Protein AF-A0A967T0D2-F1 (afdb_monomer_lite)

Sequence (130 aa):
MRELASRLLDESAARHADAGSDPPPEAAVLLLYERLRPVIGPGGFAALVRRAAGSLSGRHAALAGMADTESFELAVEKLHAVLGNGADEPAVVVAALVDELVGTLERMIGQELTARLIADTAMEGAGRDG

pLDDT: mean 81.59, std 9.19, range [50.91, 92.0]

Radius of gyration: 18.03 Å; chains: 1; bounding box: 50×27×59 Å

Secondary structure (DSSP, 8-state):
-HHHHHHHHHHHHHHHHHHTSPPPTTHHHHHHHHHHHHHHHHHHHHHHHHHHHHHHTTT-GGGGGGTT--SHHHHHHHHHHHHHS--S-HHHHHHHHHHHHHHHHHHHHHHHHHHHHHHHHHHHHHTS--

Foldseek 3Di:
DLVVLVVLVVVQQVVQVVVVHGRQLCSSVVVVCVVCCVPQNFQRSLVLLLVLLCVCCVVPVLSVVSVPDRTNVVNVVSLSVSLVVDPVCSNVVSSSSSVSSVVSVVVVVVVVVVVVVVVVVVVVVVVPVD

Structure (mmCIF, N/CA/C/O backbone):
data_AF-A0A967T0D2-F1
#
_entry.id   AF-A0A967T0D2-F1
#
loop_
_atom_site.group_PDB
_atom_site.id
_atom_site.type_symbol
_atom_site.label_atom_id
_atom_site.label_alt_id
_atom_site.label_comp_id
_atom_site.label_asym_id
_atom_site.label_entity_id
_atom_site.label_seq_id
_atom_site.pdbx_PDB_ins_code
_atom_site.Cartn_x
_atom_site.Cartn_y
_atom_site.Cartn_z
_atom_site.occupancy
_atom_site.B_iso_or_equiv
_atom_site.auth_seq_id
_atom_site.auth_comp_id
_atom_site.auth_asym_id
_atom_site.auth_atom_id
_atom_site.pdbx_PDB_model_num
ATOM 1 N N . MET A 1 1 ? 4.112 -14.969 -0.304 1.00 56.28 1 MET A N 1
ATOM 2 C CA . MET A 1 1 ? 3.020 -14.083 -0.758 1.00 56.28 1 MET A CA 1
ATOM 3 C C . MET A 1 1 ? 2.215 -13.585 0.440 1.00 56.28 1 MET A C 1
ATOM 5 O O . MET A 1 1 ? 2.597 -12.555 0.973 1.00 56.28 1 MET A O 1
ATOM 9 N N . ARG A 1 2 ? 1.261 -14.359 0.996 1.00 64.94 2 ARG A N 1
ATOM 10 C CA . ARG A 1 2 ? 0.542 -13.994 2.246 1.00 64.94 2 ARG A CA 1
ATOM 11 C C . ARG A 1 2 ? 1.452 -13.712 3.446 1.00 64.94 2 ARG A C 1
ATOM 13 O O . ARG A 1 2 ? 1.068 -12.976 4.340 1.00 64.94 2 ARG A O 1
ATOM 20 N N . GLU A 1 3 ? 2.656 -14.279 3.459 1.00 82.94 3 GLU A N 1
ATOM 21 C CA . GLU A 1 3 ? 3.584 -14.165 4.585 1.00 82.94 3 GLU A CA 1
ATOM 22 C C . GLU A 1 3 ? 4.107 -12.738 4.818 1.00 82.94 3 GLU A C 1
ATOM 24 O O . GLU A 1 3 ? 4.148 -12.306 5.963 1.00 82.94 3 GLU A O 1
ATOM 29 N N . LEU A 1 4 ? 4.464 -11.971 3.777 1.00 80.88 4 LEU A N 1
ATOM 30 C CA . LEU A 1 4 ? 4.962 -10.600 3.977 1.00 80.88 4 LEU A CA 1
ATOM 31 C C . LEU A 1 4 ? 3.834 -9.655 4.407 1.00 80.88 4 LEU A C 1
ATOM 33 O O . LEU A 1 4 ? 4.019 -8.872 5.334 1.00 80.88 4 LEU A O 1
ATOM 37 N N . ALA A 1 5 ? 2.666 -9.765 3.768 1.00 81.44 5 ALA A N 1
ATOM 38 C CA . ALA A 1 5 ? 1.477 -9.010 4.149 1.00 81.44 5 ALA A CA 1
ATOM 39 C C . ALA A 1 5 ? 1.040 -9.338 5.589 1.00 81.44 5 ALA A C 1
ATOM 41 O O . ALA A 1 5 ? 0.839 -8.422 6.381 1.00 81.44 5 ALA A O 1
ATOM 42 N N . SER A 1 6 ? 0.996 -10.625 5.962 1.00 84.75 6 SER A N 1
ATOM 43 C CA . SER A 1 6 ? 0.712 -11.067 7.337 1.00 84.75 6 SER A CA 1
ATOM 44 C C . SER A 1 6 ? 1.721 -10.494 8.322 1.00 84.75 6 SER A C 1
ATOM 46 O O . SER A 1 6 ? 1.329 -9.864 9.292 1.00 84.75 6 SER A O 1
ATOM 48 N N . ARG A 1 7 ? 3.025 -10.607 8.037 1.00 87.62 7 ARG A N 1
ATOM 49 C CA . ARG A 1 7 ? 4.073 -10.079 8.920 1.00 87.62 7 ARG A CA 1
ATOM 50 C C . ARG A 1 7 ? 3.978 -8.569 9.122 1.00 87.62 7 ARG A C 1
ATOM 52 O O . ARG A 1 7 ? 4.281 -8.098 10.210 1.00 87.62 7 ARG A O 1
ATOM 59 N N . LEU A 1 8 ? 3.585 -7.809 8.098 1.00 85.06 8 LEU A N 1
ATOM 60 C CA . LEU A 1 8 ? 3.370 -6.363 8.222 1.00 85.06 8 LEU A CA 1
ATOM 61 C C . LEU A 1 8 ? 2.169 -6.042 9.117 1.00 85.06 8 LEU A C 1
ATOM 63 O O . LEU A 1 8 ? 2.252 -5.119 9.925 1.00 85.06 8 LEU A O 1
ATOM 67 N N . LEU A 1 9 ? 1.080 -6.804 8.991 1.00 83.62 9 LEU A N 1
ATOM 68 C CA . LEU A 1 9 ? -0.099 -6.668 9.849 1.00 83.62 9 LEU A CA 1
ATOM 69 C C . LEU A 1 9 ? 0.234 -7.036 11.303 1.00 83.62 9 LEU A C 1
ATOM 71 O O . LEU A 1 9 ? -0.075 -6.265 12.210 1.00 83.62 9 LEU A O 1
ATOM 75 N N . ASP A 1 10 ? 0.938 -8.150 11.513 1.00 88.31 10 ASP A N 1
ATOM 76 C CA . ASP A 1 10 ? 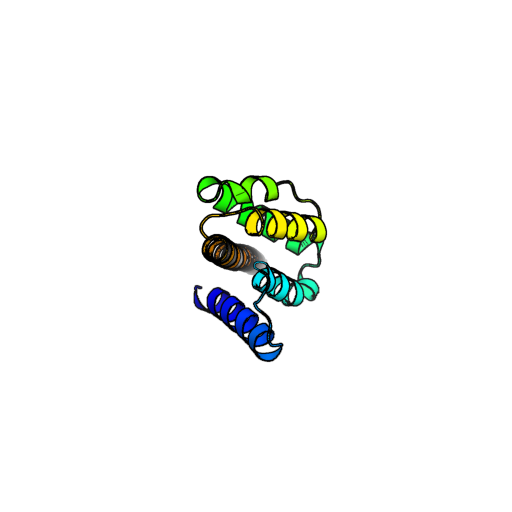1.350 -8.634 12.835 1.00 88.31 10 ASP A CA 1
ATOM 77 C C . ASP A 1 10 ? 2.312 -7.652 13.521 1.00 88.31 10 ASP A C 1
ATOM 79 O O . ASP A 1 10 ? 2.152 -7.323 14.695 1.00 88.31 10 ASP A O 1
ATOM 83 N N . GLU A 1 11 ? 3.296 -7.125 12.787 1.00 88.94 11 GLU A N 1
ATOM 84 C CA . GLU A 1 11 ? 4.244 -6.141 13.318 1.00 88.94 11 GLU A CA 1
ATOM 85 C C . GLU A 1 11 ? 3.571 -4.805 13.634 1.00 88.94 11 GLU A C 1
ATOM 87 O O . GLU A 1 11 ? 3.872 -4.183 14.653 1.00 88.94 11 GLU A O 1
ATOM 92 N N . SER A 1 12 ? 2.642 -4.369 12.781 1.00 86.19 12 SER A N 1
ATOM 93 C CA . SER A 1 12 ? 1.833 -3.183 13.042 1.00 86.19 12 SER A CA 1
ATOM 94 C C . SER A 1 12 ? 1.029 -3.342 14.333 1.00 86.19 12 SER A C 1
ATOM 96 O O . SER A 1 12 ? 1.033 -2.434 15.164 1.00 86.19 12 SER A O 1
ATOM 98 N N . ALA A 1 13 ? 0.380 -4.491 14.532 1.00 84.75 13 ALA A N 1
ATOM 99 C CA . ALA A 1 13 ? -0.375 -4.781 15.747 1.00 84.75 13 ALA A CA 1
ATOM 100 C C . ALA A 1 13 ? 0.530 -4.825 16.991 1.00 84.75 13 ALA A C 1
ATOM 102 O O . ALA A 1 13 ? 0.212 -4.198 18.000 1.00 84.75 13 ALA A O 1
ATOM 103 N N . ALA A 1 14 ? 1.686 -5.490 16.902 1.00 86.38 14 ALA A N 1
ATOM 104 C CA . ALA A 1 14 ? 2.633 -5.610 18.010 1.00 86.38 14 ALA A CA 1
ATOM 105 C C . ALA A 1 14 ? 3.152 -4.244 18.498 1.00 86.38 14 ALA A C 1
ATOM 107 O O . ALA A 1 14 ? 3.131 -3.975 19.696 1.00 86.38 14 ALA A O 1
ATOM 108 N N . ARG A 1 15 ? 3.538 -3.342 17.581 1.00 86.75 15 ARG A N 1
ATOM 109 C CA . ARG A 1 15 ? 4.045 -2.001 17.943 1.00 86.75 15 ARG A CA 1
ATOM 110 C C . ARG A 1 15 ? 3.036 -1.158 18.723 1.00 86.75 15 ARG A C 1
ATOM 112 O O . ARG A 1 15 ? 3.437 -0.339 19.544 1.00 86.75 15 ARG A O 1
ATOM 119 N N . HIS A 1 16 ? 1.748 -1.331 18.444 1.00 84.31 16 HIS A N 1
ATOM 120 C CA . HIS A 1 16 ? 0.690 -0.563 19.096 1.00 84.31 16 HIS A CA 1
ATOM 121 C C . HIS A 1 16 ? 0.245 -1.215 20.408 1.00 84.31 16 HIS A C 1
ATOM 123 O O . HIS A 1 16 ? 0.060 -0.511 21.399 1.00 84.31 16 HIS A O 1
ATOM 129 N N . ALA A 1 17 ? 0.224 -2.551 20.470 1.00 81.38 17 ALA A N 1
ATOM 130 C CA . ALA A 1 17 ? 0.029 -3.278 21.722 1.00 81.38 17 ALA A CA 1
ATOM 131 C C . ALA A 1 17 ? 1.080 -2.888 22.780 1.00 81.38 17 ALA A C 1
ATOM 133 O O . ALA A 1 17 ? 0.719 -2.598 23.921 1.00 81.38 17 ALA A O 1
ATOM 134 N N . ASP A 1 18 ? 2.355 -2.783 22.390 1.00 79.94 18 ASP A N 1
ATOM 135 C CA . ASP A 1 18 ? 3.440 -2.332 23.276 1.00 79.94 18 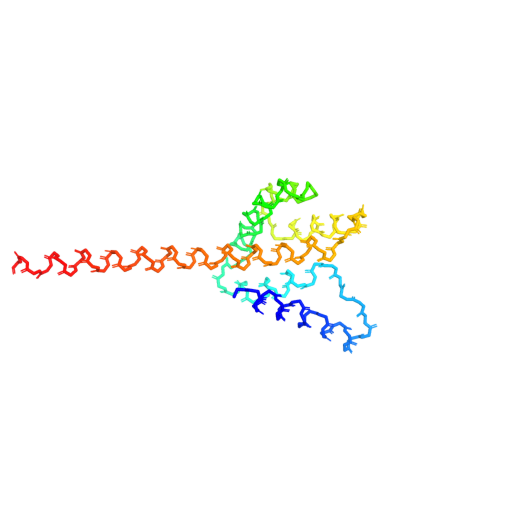ASP A CA 1
ATOM 136 C C . ASP A 1 18 ? 3.276 -0.865 23.721 1.00 79.94 18 ASP A C 1
ATOM 138 O O . ASP A 1 18 ? 3.694 -0.488 24.817 1.00 79.94 18 ASP A O 1
ATOM 142 N N . ALA A 1 19 ? 2.643 -0.033 22.888 1.00 80.12 19 ALA A N 1
ATOM 143 C CA . ALA A 1 19 ? 2.341 1.367 23.182 1.00 80.12 19 ALA A CA 1
ATOM 144 C C . ALA A 1 19 ? 1.034 1.563 23.979 1.00 80.12 19 ALA A C 1
ATOM 146 O O . ALA A 1 19 ? 0.718 2.692 24.361 1.00 80.12 19 ALA A O 1
ATOM 147 N N . GLY A 1 20 ? 0.278 0.490 24.241 1.00 82.69 20 GLY A N 1
ATOM 148 C CA . GLY A 1 20 ? -1.013 0.547 24.929 1.00 82.69 20 GLY A CA 1
ATOM 149 C C . GLY A 1 20 ? -2.125 1.212 24.113 1.00 82.69 20 GLY A C 1
ATOM 150 O O . GLY A 1 20 ? -3.062 1.757 24.698 1.00 82.69 20 GLY A O 1
ATOM 151 N N . SER A 1 21 ? -2.022 1.204 22.783 1.00 80.00 21 SER A N 1
ATOM 152 C CA . SER A 1 21 ? -3.018 1.769 21.870 1.00 80.00 21 SER A CA 1
ATOM 153 C C . SER A 1 21 ? -3.432 0.758 20.804 1.00 80.00 21 SER A C 1
ATOM 155 O O . SER A 1 21 ? -2.702 -0.181 20.496 1.00 80.00 21 SER A O 1
ATOM 157 N N . ASP A 1 22 ? -4.614 0.950 20.222 1.00 77.00 22 ASP A N 1
ATOM 158 C CA . ASP A 1 22 ? -4.990 0.211 19.021 1.00 77.00 22 ASP A CA 1
ATOM 159 C C . ASP A 1 22 ? -4.271 0.811 17.802 1.00 77.00 22 ASP A C 1
ATOM 161 O O . ASP A 1 22 ? -4.140 2.040 17.707 1.00 77.00 22 ASP A O 1
ATOM 165 N N . PRO A 1 23 ? -3.791 -0.019 16.858 1.00 77.44 23 PRO A N 1
ATOM 166 C CA . PRO A 1 23 ? -3.191 0.491 15.638 1.00 77.44 23 PRO A CA 1
ATOM 167 C C . PRO A 1 23 ? -4.233 1.277 14.836 1.00 77.44 23 PRO A C 1
ATOM 169 O O . PRO A 1 23 ? -5.341 0.770 14.629 1.00 77.44 23 PRO A O 1
ATOM 172 N N . PRO A 1 24 ? -3.901 2.480 14.327 1.00 79.81 24 PRO A N 1
ATOM 173 C CA . PRO A 1 24 ? -4.765 3.116 13.355 1.00 79.81 24 PRO A CA 1
ATOM 174 C C . PRO A 1 24 ? -4.905 2.184 12.139 1.00 79.81 24 PRO A C 1
ATOM 176 O O . PRO A 1 24 ? -3.950 1.473 11.800 1.00 79.81 24 PRO A O 1
ATOM 179 N N . PRO A 1 25 ? -6.068 2.161 11.470 1.00 75.44 25 PRO A N 1
ATOM 180 C CA . PRO A 1 25 ? -6.337 1.233 10.372 1.00 75.44 25 PRO A CA 1
ATOM 181 C C . PRO A 1 25 ? -5.255 1.231 9.274 1.00 75.44 25 PRO A C 1
ATOM 183 O O . PRO A 1 25 ? -4.913 0.192 8.720 1.00 75.44 25 PRO A O 1
ATOM 186 N N . GLU A 1 26 ? -4.648 2.377 8.989 1.00 83.31 26 GLU A N 1
ATOM 187 C CA . GLU A 1 26 ? -3.595 2.559 7.990 1.00 83.31 26 GLU A CA 1
ATOM 188 C C . GLU A 1 26 ? -2.171 2.187 8.455 1.00 83.31 26 GLU A C 1
ATOM 190 O O . GLU A 1 26 ? -1.234 2.250 7.654 1.00 83.31 26 GLU A O 1
ATOM 195 N N . ALA A 1 27 ? -1.968 1.787 9.714 1.00 86.94 27 ALA A N 1
ATOM 196 C CA . ALA A 1 27 ? -0.640 1.590 10.307 1.00 86.94 27 ALA A CA 1
ATOM 197 C C . ALA A 1 27 ? 0.256 0.615 9.523 1.00 86.94 27 ALA A C 1
ATOM 199 O O . ALA A 1 27 ? 1.442 0.882 9.325 1.00 86.94 27 ALA A O 1
ATOM 200 N N . ALA A 1 28 ? -0.304 -0.479 9.001 1.00 86.75 28 ALA A N 1
ATOM 201 C CA . ALA A 1 28 ? 0.454 -1.437 8.194 1.00 86.75 28 ALA A CA 1
ATOM 202 C C . ALA A 1 28 ? 0.914 -0.847 6.845 1.00 86.75 28 ALA A C 1
ATOM 204 O O . ALA A 1 28 ? 2.004 -1.164 6.362 1.00 86.75 28 ALA A O 1
ATOM 205 N N . VAL A 1 29 ? 0.121 0.052 6.250 1.00 88.31 29 VAL A N 1
ATOM 206 C CA . VAL A 1 29 ? 0.489 0.771 5.019 1.00 88.31 29 VAL A CA 1
ATOM 207 C C . VAL A 1 29 ? 1.593 1.790 5.304 1.00 88.31 29 VAL A C 1
ATOM 209 O O . VAL A 1 29 ? 2.544 1.888 4.527 1.00 88.31 29 VAL A O 1
ATOM 212 N N . LEU A 1 30 ? 1.516 2.495 6.437 1.00 89.31 30 LEU A N 1
ATOM 213 C CA . LEU A 1 30 ? 2.568 3.411 6.891 1.00 89.31 30 LEU A CA 1
ATOM 214 C C . LEU A 1 30 ? 3.886 2.672 7.154 1.00 89.31 30 LEU A C 1
ATOM 216 O O . LEU A 1 30 ? 4.940 3.115 6.704 1.00 89.31 30 LEU A O 1
ATOM 220 N N . LEU A 1 31 ? 3.828 1.505 7.797 1.00 90.19 31 LEU A N 1
ATOM 221 C CA . LEU A 1 31 ? 5.001 0.664 8.032 1.00 90.19 31 LEU A CA 1
ATOM 222 C C . LEU A 1 31 ? 5.657 0.215 6.718 1.00 90.19 31 LEU A C 1
ATOM 224 O O . LEU A 1 31 ? 6.884 0.220 6.583 1.00 90.19 31 LEU A O 1
ATOM 228 N N . LEU A 1 32 ? 4.846 -0.164 5.727 1.00 88.94 32 LEU A N 1
ATOM 229 C CA . LEU A 1 32 ? 5.348 -0.506 4.400 1.00 88.94 32 LEU A CA 1
ATOM 230 C C . LEU A 1 32 ? 5.977 0.713 3.707 1.00 88.94 32 LEU A C 1
ATOM 232 O O . LEU A 1 32 ? 7.033 0.584 3.084 1.00 88.94 32 LEU A O 1
ATOM 236 N N . TYR A 1 33 ? 5.377 1.897 3.851 1.00 90.19 33 TYR A N 1
ATOM 237 C CA . TYR A 1 33 ? 5.948 3.143 3.345 1.00 90.19 33 TYR A CA 1
ATOM 238 C C . TYR A 1 33 ? 7.317 3.438 3.954 1.00 90.19 33 TYR A C 1
ATOM 240 O O . TYR A 1 33 ? 8.260 3.673 3.203 1.00 90.19 33 TYR A O 1
ATOM 248 N N . GLU A 1 34 ? 7.466 3.373 5.278 1.00 91.81 34 GLU A N 1
ATOM 249 C CA . GLU A 1 34 ? 8.748 3.614 5.955 1.00 91.81 34 GLU A CA 1
ATOM 250 C C . GLU A 1 34 ? 9.873 2.736 5.394 1.00 91.81 34 GLU A C 1
ATOM 252 O O . GLU A 1 34 ? 10.993 3.205 5.190 1.00 91.81 34 GLU A O 1
ATOM 257 N N . ARG A 1 35 ? 9.559 1.474 5.083 1.00 90.50 35 ARG A N 1
ATOM 258 C CA . ARG A 1 35 ? 10.514 0.505 4.528 1.00 90.50 35 ARG A CA 1
ATOM 259 C C . ARG A 1 35 ? 10.863 0.761 3.071 1.00 90.50 35 ARG A C 1
ATOM 261 O O . ARG A 1 35 ? 12.007 0.552 2.676 1.00 90.50 35 ARG A O 1
ATOM 268 N N . LEU A 1 36 ? 9.891 1.178 2.264 1.00 88.62 36 LEU A N 1
ATOM 269 C CA . LEU A 1 36 ? 10.081 1.371 0.826 1.00 88.62 36 LEU A CA 1
ATOM 270 C C . LEU A 1 36 ? 10.546 2.783 0.467 1.00 88.62 36 LEU A C 1
ATOM 272 O O . LEU A 1 36 ? 11.159 2.971 -0.584 1.00 88.62 36 LEU A O 1
ATOM 276 N N . ARG A 1 37 ? 10.312 3.773 1.334 1.00 90.50 37 ARG A N 1
ATOM 277 C CA . ARG A 1 37 ? 10.688 5.174 1.116 1.00 90.50 37 ARG A CA 1
ATOM 278 C C . ARG A 1 37 ? 12.159 5.352 0.708 1.00 90.50 37 ARG A C 1
ATOM 280 O O . ARG A 1 37 ? 12.380 6.125 -0.222 1.00 90.50 37 ARG A O 1
ATOM 287 N N . PRO A 1 38 ? 13.158 4.663 1.301 1.00 91.62 38 PRO A N 1
ATOM 288 C CA . PRO A 1 38 ? 14.555 4.790 0.874 1.00 91.62 38 PRO A CA 1
ATOM 289 C C . PRO A 1 38 ? 14.826 4.291 -0.552 1.00 91.62 38 PRO A C 1
ATOM 291 O O . PRO A 1 38 ? 15.829 4.673 -1.145 1.00 91.62 38 PRO A O 1
ATOM 294 N N . VAL A 1 39 ? 13.956 3.432 -1.091 1.00 89.81 39 VAL A N 1
ATOM 295 C CA . VAL A 1 39 ? 14.143 2.766 -2.387 1.00 89.81 39 VAL A CA 1
ATOM 296 C C . VAL A 1 39 ? 13.378 3.480 -3.498 1.00 89.81 39 VAL A C 1
ATOM 298 O O . VAL A 1 39 ? 13.946 3.768 -4.546 1.00 89.81 39 VAL A O 1
ATOM 301 N N . ILE A 1 40 ? 12.091 3.765 -3.282 1.00 86.19 40 ILE A N 1
ATOM 302 C CA . ILE A 1 40 ? 11.192 4.295 -4.326 1.00 86.19 40 ILE A CA 1
ATOM 303 C C . ILE A 1 40 ? 10.731 5.734 -4.064 1.00 86.19 40 ILE A C 1
ATOM 305 O O . ILE A 1 40 ? 10.067 6.341 -4.906 1.00 86.19 40 ILE A O 1
ATOM 309 N N . GLY A 1 41 ? 11.073 6.292 -2.900 1.00 89.25 41 GLY A N 1
ATOM 310 C CA . GLY A 1 41 ? 10.644 7.621 -2.480 1.00 89.25 41 GLY A CA 1
ATOM 311 C C . GLY A 1 41 ? 9.124 7.765 -2.286 1.00 89.25 41 GLY A C 1
ATOM 312 O O . GLY A 1 41 ? 8.355 6.826 -2.508 1.00 89.25 41 GLY A O 1
ATOM 313 N N . PRO A 1 42 ? 8.659 8.962 -1.886 1.00 87.81 42 PRO A N 1
ATOM 314 C CA . PRO A 1 42 ? 7.235 9.236 -1.677 1.00 87.81 42 PRO A CA 1
ATOM 315 C C . PRO A 1 42 ? 6.399 9.114 -2.955 1.00 87.81 42 PRO A C 1
ATOM 317 O O . PRO A 1 42 ? 5.329 8.512 -2.941 1.00 87.81 42 PRO A O 1
ATOM 320 N N . GLY A 1 43 ? 6.907 9.628 -4.081 1.00 86.88 43 GLY A N 1
ATOM 321 C CA . GLY A 1 43 ? 6.200 9.583 -5.365 1.00 86.88 43 GLY A CA 1
ATOM 322 C C . GLY A 1 43 ? 6.050 8.165 -5.923 1.00 86.88 43 GLY A C 1
ATOM 323 O O . GLY A 1 43 ? 4.978 7.807 -6.414 1.00 86.88 43 GLY A O 1
ATOM 324 N N . GLY A 1 44 ? 7.089 7.330 -5.799 1.00 87.62 44 GLY A N 1
ATOM 325 C CA . GLY A 1 44 ? 7.021 5.925 -6.201 1.00 87.62 44 GLY A CA 1
ATOM 326 C C . GLY A 1 44 ? 6.042 5.131 -5.340 1.00 87.62 44 GLY A C 1
ATOM 327 O O . GLY A 1 44 ? 5.261 4.340 -5.866 1.00 87.62 44 GLY A O 1
ATOM 328 N N . PHE A 1 45 ? 6.009 5.398 -4.031 1.00 89.12 45 PHE A N 1
ATOM 329 C CA . PHE A 1 45 ? 5.037 4.766 -3.144 1.00 89.12 45 PHE A CA 1
ATOM 330 C C . PHE A 1 45 ? 3.599 5.221 -3.434 1.00 89.12 45 PHE A C 1
ATOM 332 O O . PHE A 1 45 ? 2.701 4.387 -3.508 1.00 89.12 45 PHE A O 1
ATOM 339 N N . ALA A 1 46 ? 3.365 6.513 -3.685 1.00 87.31 46 ALA A N 1
ATOM 340 C CA . ALA A 1 46 ? 2.048 7.012 -4.089 1.00 87.31 46 ALA A CA 1
ATOM 341 C C . ALA A 1 46 ? 1.560 6.344 -5.388 1.00 87.31 46 ALA A C 1
ATOM 343 O O . ALA A 1 46 ? 0.405 5.928 -5.483 1.00 87.31 46 ALA A O 1
ATOM 344 N N . ALA A 1 47 ? 2.450 6.158 -6.370 1.00 87.00 47 ALA A N 1
ATOM 345 C CA . ALA A 1 47 ? 2.137 5.426 -7.596 1.00 87.00 47 ALA A CA 1
ATOM 346 C C . ALA A 1 47 ? 1.786 3.950 -7.336 1.00 87.00 47 ALA A C 1
ATOM 348 O O . ALA A 1 47 ? 0.853 3.426 -7.951 1.00 87.00 47 ALA A O 1
ATOM 349 N N . LEU A 1 48 ? 2.496 3.297 -6.410 1.00 89.00 48 LEU A N 1
ATOM 350 C CA . LEU A 1 48 ? 2.208 1.928 -5.986 1.00 89.00 48 LEU A CA 1
ATOM 351 C C . LEU A 1 48 ? 0.814 1.823 -5.347 1.00 89.00 48 LEU A C 1
ATOM 353 O O . LEU A 1 48 ? 0.030 0.955 -5.731 1.00 89.00 48 LEU A O 1
ATOM 357 N N . VAL A 1 49 ? 0.476 2.749 -4.443 1.00 88.44 49 VAL A N 1
ATOM 358 C CA . VAL A 1 49 ? -0.843 2.823 -3.795 1.00 88.44 49 VAL A CA 1
ATOM 359 C C . VAL A 1 49 ? -1.955 3.054 -4.809 1.00 88.44 49 VAL A C 1
ATOM 361 O O . VAL A 1 49 ? -2.936 2.314 -4.786 1.00 88.44 49 VAL A O 1
ATOM 364 N N . ARG A 1 50 ? -1.800 4.004 -5.742 1.00 87.62 50 ARG A N 1
ATOM 365 C CA . ARG A 1 50 ? -2.786 4.224 -6.815 1.00 87.62 50 ARG A CA 1
ATOM 366 C C . ARG A 1 50 ? -3.061 2.944 -7.598 1.00 87.62 50 ARG A C 1
ATOM 368 O O . ARG A 1 50 ? -4.214 2.614 -7.862 1.00 87.62 50 ARG A O 1
ATOM 375 N N . ARG A 1 51 ? -2.004 2.216 -7.968 1.00 88.69 51 ARG A N 1
ATOM 376 C CA . ARG A 1 51 ? -2.119 0.992 -8.769 1.00 88.69 51 ARG A CA 1
ATOM 377 C C . ARG A 1 51 ? -2.804 -0.135 -7.996 1.00 88.69 51 ARG A C 1
ATOM 379 O O . ARG A 1 51 ? -3.688 -0.787 -8.550 1.00 88.69 51 ARG A O 1
ATOM 386 N N . ALA A 1 52 ? -2.438 -0.328 -6.730 1.00 89.69 52 ALA A N 1
ATOM 387 C CA . ALA A 1 52 ? -3.063 -1.323 -5.864 1.00 89.69 52 ALA A CA 1
ATOM 388 C C . ALA A 1 52 ? -4.538 -0.988 -5.585 1.00 89.69 52 ALA A C 1
ATOM 390 O O . ALA A 1 52 ? -5.417 -1.823 -5.785 1.00 89.69 52 ALA A O 1
ATOM 391 N N . ALA A 1 53 ? -4.838 0.258 -5.215 1.00 87.31 53 ALA A N 1
ATOM 392 C CA . ALA A 1 53 ? -6.207 0.702 -4.973 1.00 87.31 53 ALA A CA 1
ATOM 393 C C . ALA A 1 53 ? -7.077 0.624 -6.238 1.00 87.31 53 ALA A C 1
ATOM 395 O O . ALA A 1 53 ? -8.217 0.171 -6.170 1.00 87.31 53 ALA A O 1
ATOM 396 N N . GLY A 1 54 ? -6.528 0.974 -7.407 1.00 87.94 54 GLY A N 1
ATOM 397 C CA . GLY A 1 54 ? -7.210 0.818 -8.693 1.00 87.94 54 GLY A CA 1
ATOM 398 C C . GLY A 1 54 ? -7.594 -0.637 -8.982 1.00 87.94 54 GLY A C 1
ATOM 399 O O . GLY A 1 54 ? -8.736 -0.900 -9.355 1.00 87.94 54 GLY A O 1
ATOM 400 N N . SER A 1 55 ? -6.686 -1.584 -8.719 1.00 88.25 55 SER A N 1
ATOM 401 C CA . SER A 1 55 ? -6.930 -3.033 -8.848 1.00 88.25 55 SER A CA 1
ATOM 402 C C . SER A 1 55 ? -8.049 -3.525 -7.916 1.00 88.25 55 SER A C 1
ATOM 404 O O . SER A 1 55 ? -8.855 -4.384 -8.279 1.00 88.25 55 SER A O 1
ATOM 406 N N . LEU A 1 56 ? -8.151 -2.942 -6.718 1.00 87.75 56 LEU A N 1
ATOM 407 C CA . LEU A 1 56 ? -9.144 -3.321 -5.712 1.00 87.75 56 LEU A CA 1
ATOM 408 C C . LEU A 1 56 ? -10.478 -2.581 -5.825 1.00 87.75 56 LEU A C 1
ATOM 410 O O . LEU A 1 56 ? -11.471 -3.069 -5.287 1.00 87.75 56 LEU A O 1
ATOM 414 N N . SER A 1 57 ? -10.526 -1.448 -6.527 1.00 84.75 57 SER A N 1
ATOM 415 C CA . SER A 1 57 ? -11.694 -0.557 -6.590 1.00 84.75 57 SER A CA 1
ATOM 416 C C . SER A 1 57 ? -12.985 -1.247 -7.051 1.00 84.75 57 SER A C 1
ATOM 418 O O . SER A 1 57 ? -14.063 -0.915 -6.566 1.00 84.75 57 SER A O 1
ATOM 420 N N . GLY A 1 58 ? -12.887 -2.267 -7.914 1.00 82.81 58 GLY A N 1
ATOM 421 C CA . GLY A 1 58 ? -14.037 -3.063 -8.359 1.00 82.81 58 GLY A CA 1
ATOM 422 C C . GLY A 1 58 ? -14.639 -3.980 -7.284 1.00 82.81 58 GLY A C 1
ATOM 423 O O . GLY A 1 58 ? -15.795 -4.373 -7.402 1.00 82.81 58 GLY A O 1
ATOM 424 N N . ARG A 1 59 ? -13.876 -4.322 -6.236 1.00 83.81 59 ARG A N 1
ATOM 425 C CA . ARG A 1 59 ? -14.333 -5.123 -5.080 1.00 83.81 59 ARG A CA 1
ATOM 426 C C . ARG A 1 59 ? -14.566 -4.275 -3.833 1.00 83.81 59 ARG A C 1
ATOM 428 O O . ARG A 1 59 ? -15.391 -4.624 -2.999 1.00 83.81 59 ARG A O 1
ATOM 435 N N . HIS A 1 60 ? -13.858 -3.156 -3.728 1.00 83.62 60 HIS A N 1
ATOM 436 C CA . HIS A 1 60 ? -13.926 -2.229 -2.610 1.00 83.62 60 HIS A CA 1
ATOM 437 C C . HIS A 1 60 ? -14.128 -0.816 -3.154 1.00 83.62 60 HIS A C 1
ATOM 439 O O . HIS A 1 60 ? -13.166 -0.075 -3.354 1.00 83.62 60 HIS A O 1
ATOM 445 N N . ALA A 1 61 ? -15.388 -0.435 -3.378 1.00 81.25 61 ALA A N 1
ATOM 446 C CA . ALA A 1 61 ? -15.747 0.863 -3.958 1.00 81.25 61 ALA A CA 1
ATOM 447 C C . ALA A 1 61 ? -15.161 2.055 -3.179 1.00 81.25 61 ALA A C 1
ATOM 449 O O . ALA A 1 61 ? -14.831 3.078 -3.772 1.00 81.25 61 ALA A O 1
ATOM 450 N N . ALA A 1 62 ? -14.951 1.903 -1.868 1.00 76.69 62 ALA A N 1
ATOM 451 C CA . ALA A 1 62 ? -14.327 2.926 -1.035 1.00 76.69 62 ALA A CA 1
ATOM 452 C C . ALA A 1 62 ? -12.879 3.258 -1.461 1.00 76.69 62 ALA A C 1
ATOM 454 O O . ALA A 1 62 ? -12.433 4.388 -1.296 1.00 76.69 62 ALA A O 1
ATOM 455 N N . LEU A 1 63 ? -12.161 2.317 -2.088 1.00 81.75 63 LEU A N 1
ATOM 456 C CA . LEU A 1 63 ? -10.808 2.538 -2.611 1.00 81.75 63 LEU A CA 1
ATOM 457 C C . LEU A 1 63 ? -10.793 3.242 -3.979 1.00 81.75 63 LEU A C 1
ATOM 459 O O . LEU A 1 63 ? -9.731 3.673 -4.426 1.00 81.75 63 LEU A O 1
ATOM 463 N N . ALA A 1 64 ? -11.941 3.402 -4.651 1.00 78.69 64 ALA A N 1
ATOM 464 C CA . ALA A 1 64 ? -12.002 4.023 -5.977 1.00 78.69 64 ALA A CA 1
ATOM 465 C C . ALA A 1 64 ? -11.465 5.466 -5.976 1.00 78.69 64 ALA A C 1
ATOM 467 O O . ALA A 1 64 ? -10.722 5.850 -6.875 1.00 78.69 64 ALA A O 1
ATOM 468 N N . GLY A 1 65 ? -11.745 6.239 -4.919 1.00 75.25 65 GLY A N 1
ATOM 469 C CA . GLY A 1 65 ? -11.264 7.621 -4.777 1.00 75.25 65 GLY A CA 1
ATOM 470 C C . GLY A 1 65 ? -9.751 7.757 -4.556 1.00 75.25 65 GLY A C 1
ATOM 471 O O . GLY A 1 65 ? -9.218 8.872 -4.582 1.00 75.25 65 GLY A O 1
ATOM 472 N N . MET A 1 66 ? -9.037 6.646 -4.345 1.00 77.44 66 MET A N 1
ATOM 473 C CA . MET A 1 66 ? -7.583 6.641 -4.173 1.00 77.44 66 MET A CA 1
ATOM 474 C C . MET A 1 66 ? -6.824 6.593 -5.506 1.00 77.44 66 MET A C 1
ATOM 476 O O . MET A 1 66 ? -5.635 6.919 -5.523 1.00 77.44 66 MET A O 1
ATOM 480 N N . ALA A 1 67 ? -7.485 6.240 -6.615 1.00 69.38 67 ALA A N 1
ATOM 481 C CA . ALA A 1 67 ? -6.853 6.099 -7.929 1.00 69.38 67 ALA A CA 1
ATOM 482 C C . ALA A 1 67 ? -6.268 7.417 -8.473 1.00 69.38 67 ALA A C 1
ATOM 484 O O . ALA A 1 67 ? -5.268 7.382 -9.185 1.00 69.38 67 ALA A O 1
ATOM 485 N N . ASP A 1 68 ? -6.806 8.565 -8.056 1.00 72.12 68 ASP A N 1
ATOM 486 C CA . ASP A 1 68 ? -6.388 9.900 -8.520 1.00 72.12 68 ASP A CA 1
ATOM 487 C C . ASP A 1 68 ? -5.381 10.585 -7.581 1.00 72.12 68 ASP A C 1
ATOM 489 O O . ASP A 1 68 ? -5.212 11.801 -7.586 1.00 72.12 68 ASP A O 1
ATOM 493 N N . THR A 1 69 ? -4.751 9.831 -6.682 1.00 76.44 69 THR A N 1
ATOM 494 C CA . THR A 1 69 ? -3.953 10.432 -5.608 1.00 76.44 69 THR A CA 1
ATOM 495 C C . THR A 1 69 ? -2.517 10.724 -6.040 1.00 76.44 69 THR A C 1
ATOM 497 O O . THR A 1 69 ? -1.741 9.807 -6.303 1.00 76.44 69 THR A O 1
ATOM 500 N N . GLU A 1 70 ? -2.137 11.999 -6.094 1.00 75.31 70 GLU A N 1
ATOM 501 C CA . GLU A 1 70 ? -0.831 12.428 -6.617 1.00 75.31 70 GLU A CA 1
ATOM 502 C C . GLU A 1 70 ? 0.312 12.383 -5.590 1.00 75.31 70 GLU A C 1
ATOM 504 O O . GLU A 1 70 ? 1.464 12.186 -5.981 1.00 75.31 70 GLU A O 1
ATOM 509 N N . SER A 1 71 ? 0.009 12.495 -4.291 1.00 83.25 71 SER A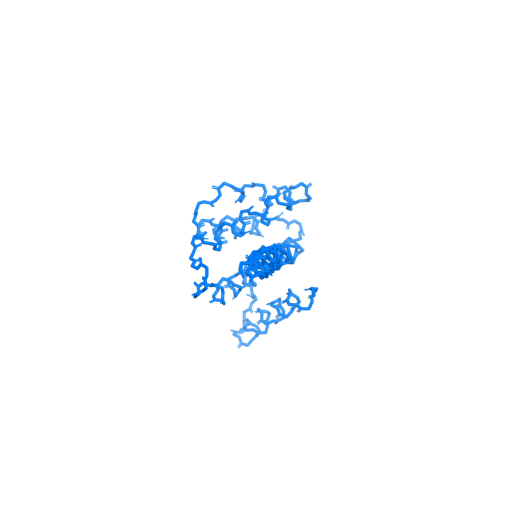 N 1
ATOM 510 C CA . SER A 1 71 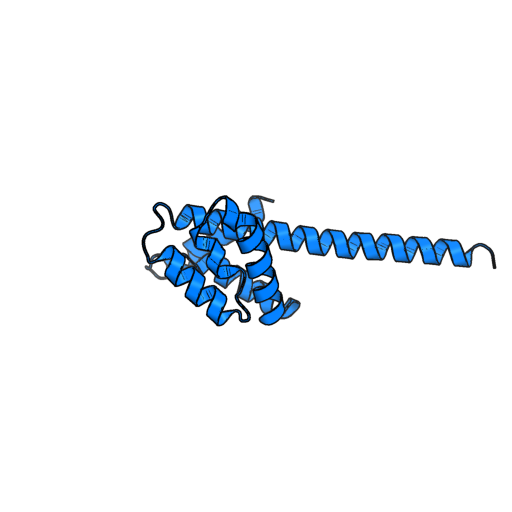? 0.993 12.470 -3.198 1.00 83.25 71 SER A CA 1
ATOM 511 C C . SER A 1 71 ? 0.726 11.357 -2.184 1.00 83.25 71 SER A C 1
ATOM 513 O O . SER A 1 71 ? -0.383 10.833 -2.080 1.00 83.25 71 SER A O 1
ATOM 515 N N . PHE A 1 72 ? 1.756 10.985 -1.423 1.00 79.19 72 PHE A N 1
ATOM 516 C CA . PHE A 1 72 ? 1.631 9.976 -0.373 1.00 79.19 72 PHE A CA 1
ATOM 517 C C . PHE A 1 72 ? 0.761 10.477 0.784 1.00 79.19 72 PHE A C 1
ATOM 519 O O . PHE A 1 72 ? -0.093 9.746 1.271 1.00 79.19 72 PHE A O 1
ATOM 526 N N . GLU A 1 73 ? 0.936 11.734 1.180 1.00 83.44 73 GLU A N 1
ATOM 527 C CA . GLU A 1 73 ? 0.185 12.371 2.258 1.00 83.44 73 GLU A CA 1
ATOM 528 C C . GLU A 1 73 ? -1.317 12.340 1.960 1.00 83.44 73 GLU A C 1
ATOM 530 O O . GLU A 1 73 ? -2.107 11.920 2.803 1.00 83.44 73 GLU A O 1
ATOM 535 N N . LEU A 1 74 ? -1.700 12.664 0.720 1.00 81.75 74 LEU A N 1
ATOM 536 C CA . LEU A 1 74 ? -3.090 12.593 0.278 1.00 81.75 74 LEU A CA 1
ATOM 537 C C . LEU A 1 74 ? -3.591 11.141 0.203 1.00 81.75 74 LEU A C 1
ATOM 539 O O . LEU A 1 74 ? -4.771 10.885 0.435 1.00 81.75 74 LEU A O 1
ATOM 543 N N . ALA A 1 75 ? -2.719 10.174 -0.111 1.00 81.06 75 ALA A N 1
ATOM 544 C CA . ALA A 1 75 ? -3.091 8.758 -0.131 1.00 81.06 75 ALA A CA 1
ATOM 545 C C . ALA A 1 75 ? -3.410 8.254 1.280 1.00 81.06 75 ALA A C 1
ATOM 547 O O . ALA A 1 75 ? -4.386 7.530 1.457 1.00 81.06 75 ALA A O 1
ATOM 548 N N . VAL A 1 76 ? -2.609 8.659 2.269 1.00 81.88 76 VAL A N 1
ATOM 549 C CA . VAL A 1 76 ? -2.819 8.330 3.684 1.00 81.88 76 VAL A CA 1
ATOM 550 C C . VAL A 1 76 ? -4.070 9.014 4.216 1.00 81.88 76 VAL A C 1
ATOM 552 O O . VAL A 1 76 ? -4.888 8.348 4.837 1.00 81.88 76 VAL A O 1
ATOM 555 N N . GLU A 1 77 ? -4.269 10.301 3.929 1.00 84.38 77 GLU A N 1
ATOM 556 C CA . GLU A 1 77 ? -5.466 11.038 4.349 1.00 84.38 77 GLU A CA 1
ATOM 557 C C . GLU A 1 77 ? -6.744 10.392 3.797 1.00 84.38 77 GLU A C 1
ATOM 559 O O . GLU A 1 77 ? -7.690 10.129 4.540 1.00 84.38 77 GLU A O 1
ATOM 564 N N . LYS A 1 78 ? -6.758 10.060 2.501 1.00 82.81 78 LYS A N 1
ATOM 565 C CA . LYS A 1 78 ? -7.888 9.365 1.874 1.00 82.81 78 LYS A CA 1
ATOM 566 C C . LYS A 1 78 ? -8.093 7.968 2.446 1.00 82.81 78 LYS A C 1
ATOM 568 O O . LYS A 1 78 ? -9.237 7.576 2.647 1.00 82.81 78 LYS A O 1
ATOM 573 N N . LEU A 1 79 ? -7.018 7.225 2.708 1.00 81.56 79 LEU A N 1
ATOM 574 C CA . LEU A 1 79 ? -7.104 5.902 3.323 1.00 81.56 79 LEU A CA 1
ATOM 575 C C . LEU A 1 79 ? -7.701 5.999 4.731 1.00 81.56 79 LEU A C 1
ATOM 577 O O . LEU A 1 79 ? -8.639 5.274 5.043 1.00 81.56 79 LEU A O 1
ATOM 581 N N . HIS A 1 80 ? -7.228 6.945 5.540 1.00 83.69 80 HIS A N 1
ATOM 582 C CA . HIS A 1 80 ? -7.772 7.221 6.864 1.00 83.69 80 HIS A CA 1
ATOM 583 C C . HIS A 1 80 ? -9.259 7.594 6.790 1.00 83.69 80 HIS A C 1
ATOM 585 O O . HIS A 1 80 ? -10.074 7.039 7.520 1.00 83.69 80 HIS A O 1
ATOM 591 N N . ALA A 1 81 ? -9.650 8.464 5.853 1.00 82.12 81 ALA A N 1
ATOM 592 C CA . ALA A 1 81 ? -11.048 8.841 5.647 1.00 82.12 81 ALA A CA 1
ATOM 593 C C . ALA A 1 81 ? -11.927 7.658 5.200 1.00 82.12 81 ALA A C 1
ATOM 595 O O . ALA A 1 81 ? -13.062 7.525 5.656 1.00 82.12 81 ALA A O 1
ATOM 596 N N . VAL A 1 82 ? -11.414 6.787 4.327 1.00 78.31 82 VAL A N 1
ATOM 597 C CA . VAL A 1 82 ? -12.102 5.571 3.861 1.00 78.31 82 VAL A CA 1
ATOM 598 C C . VAL A 1 82 ? -12.325 4.585 5.005 1.00 78.31 82 VAL A C 1
ATOM 600 O O . VAL A 1 82 ? -13.391 3.978 5.100 1.00 78.31 82 VAL A O 1
ATOM 603 N N . LEU A 1 83 ? -11.336 4.435 5.881 1.00 76.94 83 LEU A N 1
ATOM 604 C CA . LEU A 1 83 ? -11.376 3.477 6.981 1.00 76.94 83 LEU A CA 1
ATOM 605 C C . LEU A 1 83 ? -12.114 4.026 8.211 1.00 76.94 83 LEU A C 1
ATOM 607 O O . LEU A 1 83 ? -12.729 3.253 8.940 1.00 76.94 83 LEU A O 1
ATOM 611 N N . GLY A 1 84 ? -12.100 5.346 8.414 1.00 72.75 84 GLY A N 1
ATOM 612 C CA . GLY A 1 84 ? -12.773 6.030 9.519 1.00 72.75 84 GLY A CA 1
ATOM 613 C C . GLY A 1 84 ? -14.269 6.285 9.298 1.00 72.75 84 GLY A C 1
ATOM 614 O O . GLY A 1 84 ? -15.021 6.329 10.268 1.00 72.75 84 GLY A O 1
ATOM 615 N N . ASN A 1 85 ? -14.737 6.406 8.049 1.00 65.62 85 ASN A N 1
ATOM 616 C CA . ASN A 1 85 ? -16.137 6.741 7.734 1.00 65.62 85 ASN A CA 1
ATOM 617 C C . ASN A 1 85 ? -17.078 5.527 7.592 1.00 65.62 85 ASN A C 1
ATOM 619 O O . ASN A 1 85 ? -18.094 5.612 6.905 1.00 65.62 85 ASN A O 1
ATOM 623 N N . GLY A 1 86 ? -16.777 4.406 8.252 1.00 53.50 86 GLY A N 1
ATOM 624 C CA . GLY A 1 86 ? -17.712 3.279 8.330 1.00 53.50 86 GLY A CA 1
ATOM 625 C C . GLY A 1 86 ? -17.672 2.332 7.134 1.00 53.50 86 GLY A C 1
ATOM 626 O O . GLY A 1 86 ? -18.715 1.887 6.665 1.00 53.50 86 GLY A O 1
ATOM 627 N N . ALA A 1 87 ? -16.477 1.973 6.654 1.00 60.44 87 ALA A N 1
ATOM 628 C CA . ALA A 1 87 ? -16.355 0.677 5.995 1.00 60.44 87 ALA A CA 1
ATOM 629 C C . ALA A 1 87 ? -16.845 -0.392 6.987 1.00 60.44 87 ALA A C 1
ATOM 631 O O . ALA A 1 87 ? -16.353 -0.424 8.113 1.00 60.44 87 ALA A O 1
ATOM 632 N N . ASP A 1 88 ? -17.790 -1.248 6.589 1.00 61.53 88 ASP A N 1
ATOM 633 C CA . ASP A 1 88 ? -18.321 -2.306 7.467 1.00 61.53 88 ASP A CA 1
ATOM 634 C C . ASP A 1 88 ? -17.202 -3.233 7.993 1.00 61.53 88 ASP A C 1
ATOM 636 O O . ASP A 1 88 ? -17.339 -3.845 9.049 1.00 61.53 88 ASP A O 1
ATOM 640 N N . GLU A 1 89 ? -16.053 -3.286 7.299 1.00 73.25 89 GLU A N 1
ATOM 641 C CA . GLU A 1 89 ? -14.873 -4.067 7.685 1.00 73.25 89 GLU A CA 1
ATOM 642 C C . GLU A 1 89 ? -13.547 -3.347 7.321 1.00 73.25 89 GLU A C 1
ATOM 644 O O . GLU A 1 89 ? -12.871 -3.719 6.353 1.00 73.25 89 GLU A O 1
ATOM 649 N N . PRO A 1 90 ? -13.108 -2.326 8.088 1.00 77.19 90 PRO A N 1
ATOM 650 C CA . PRO A 1 90 ? -11.899 -1.551 7.783 1.00 77.19 90 PRO A CA 1
ATOM 651 C C . PRO A 1 90 ? -10.647 -2.435 7.750 1.00 77.19 90 PRO A C 1
ATOM 653 O O . PRO A 1 90 ? -9.799 -2.302 6.871 1.00 77.19 90 PRO A O 1
ATOM 656 N N . ALA A 1 91 ? -10.570 -3.405 8.664 1.00 79.19 91 ALA A N 1
ATOM 657 C CA . ALA A 1 91 ? -9.469 -4.360 8.739 1.00 79.19 91 ALA A CA 1
ATOM 658 C C . ALA A 1 91 ? -9.349 -5.228 7.474 1.00 79.19 91 ALA A C 1
ATOM 660 O O . ALA A 1 91 ? -8.238 -5.510 7.027 1.00 79.19 91 ALA A O 1
ATOM 661 N N . VAL A 1 92 ? -10.473 -5.617 6.860 1.00 83.31 92 VAL A N 1
ATOM 662 C CA . VAL A 1 92 ? -10.479 -6.429 5.633 1.00 83.31 92 VAL A CA 1
ATOM 663 C C . VAL A 1 92 ? -10.022 -5.602 4.437 1.00 83.31 92 VAL A C 1
ATOM 665 O O . VAL A 1 92 ? -9.205 -6.072 3.646 1.00 83.31 92 VAL A O 1
ATOM 668 N N . VAL A 1 93 ? -10.476 -4.349 4.336 1.00 84.12 93 VAL A N 1
ATOM 669 C CA . VAL A 1 93 ? -10.028 -3.419 3.287 1.00 84.12 93 VAL A CA 1
ATOM 670 C C . VAL A 1 93 ? -8.525 -3.151 3.400 1.00 84.12 93 VAL A C 1
ATOM 672 O O . VAL A 1 93 ? -7.821 -3.192 2.391 1.00 84.12 93 VAL A O 1
ATOM 675 N N . VAL A 1 94 ? -8.013 -2.938 4.615 1.00 84.56 94 VAL A N 1
ATOM 676 C CA . VAL A 1 94 ? -6.575 -2.748 4.870 1.00 84.56 94 VAL A CA 1
ATOM 677 C C . VAL A 1 94 ? -5.783 -3.993 4.507 1.00 84.56 94 VAL A C 1
ATOM 679 O O . VAL A 1 94 ? -4.786 -3.887 3.798 1.00 84.56 94 VAL A O 1
ATOM 682 N N . ALA A 1 95 ? -6.219 -5.172 4.953 1.00 85.75 95 ALA A N 1
ATOM 683 C CA . ALA A 1 95 ? -5.536 -6.421 4.644 1.00 85.75 95 ALA A CA 1
ATOM 684 C C . ALA A 1 95 ? -5.482 -6.669 3.129 1.00 85.75 95 ALA A C 1
ATOM 686 O O . ALA A 1 95 ? -4.420 -7.002 2.602 1.00 85.75 95 ALA A O 1
ATOM 687 N N . ALA A 1 96 ? -6.590 -6.434 2.417 1.00 88.31 96 ALA A N 1
ATOM 688 C CA . ALA A 1 96 ? -6.643 -6.528 0.961 1.00 88.31 96 ALA A CA 1
ATOM 689 C C . ALA A 1 96 ? -5.703 -5.518 0.286 1.00 88.31 96 ALA A C 1
ATOM 691 O O . ALA A 1 96 ? -4.988 -5.874 -0.649 1.00 88.31 96 ALA A O 1
ATOM 692 N N . LEU A 1 97 ? -5.665 -4.273 0.773 1.00 88.69 97 LEU A N 1
ATOM 693 C CA . LEU A 1 97 ? -4.780 -3.236 0.249 1.00 88.69 97 LEU A CA 1
ATOM 694 C C . LEU A 1 97 ? -3.302 -3.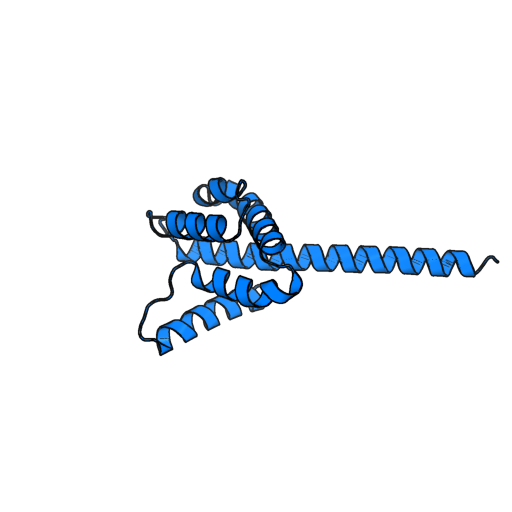576 0.468 1.00 88.69 97 LEU A C 1
ATOM 696 O O . LEU A 1 97 ? -2.510 -3.431 -0.458 1.00 88.69 97 LEU A O 1
ATOM 700 N N . VAL A 1 98 ? -2.924 -4.051 1.657 1.00 89.38 98 VAL A N 1
ATOM 701 C CA . VAL A 1 98 ? -1.547 -4.471 1.963 1.00 89.38 98 VAL A CA 1
ATOM 702 C C . VAL A 1 98 ? -1.132 -5.659 1.092 1.00 89.38 98 VAL A C 1
ATOM 704 O O . VAL A 1 98 ? -0.033 -5.642 0.537 1.00 89.38 98 VAL A O 1
ATOM 707 N N . ASP A 1 99 ? -2.003 -6.657 0.921 1.00 90.75 99 ASP A N 1
ATOM 708 C CA . ASP A 1 99 ? -1.739 -7.812 0.051 1.00 90.75 99 ASP A CA 1
ATOM 709 C C . ASP A 1 99 ? -1.547 -7.378 -1.414 1.00 90.75 99 ASP A C 1
ATOM 711 O O . ASP A 1 99 ? -0.570 -7.762 -2.060 1.00 90.75 99 ASP A O 1
ATOM 715 N N . GLU A 1 100 ? -2.403 -6.489 -1.927 1.00 92.00 100 GLU A N 1
ATOM 716 C CA . GLU A 1 100 ? -2.288 -5.984 -3.300 1.00 92.00 100 GLU A CA 1
ATOM 717 C C . GLU A 1 100 ? -1.069 -5.064 -3.497 1.00 92.00 100 GLU A C 1
ATOM 719 O O . GLU A 1 100 ? -0.452 -5.081 -4.566 1.00 92.00 100 GLU A O 1
ATOM 724 N N . LEU A 1 101 ? -0.688 -4.275 -2.486 1.00 90.50 101 LEU A N 1
ATOM 725 C CA . LEU A 1 101 ? 0.531 -3.458 -2.498 1.00 90.50 101 LEU A CA 1
ATOM 726 C C . LEU A 1 101 ? 1.776 -4.339 -2.626 1.00 90.50 101 LEU A C 1
ATOM 728 O O . LEU A 1 101 ? 2.608 -4.101 -3.506 1.00 90.50 101 LEU A O 1
ATOM 732 N N . VAL A 1 102 ? 1.876 -5.375 -1.788 1.00 88.88 102 VAL A N 1
ATOM 733 C CA . VAL A 1 102 ? 2.969 -6.355 -1.837 1.00 88.88 102 VAL A CA 1
ATOM 734 C C . VAL A 1 102 ? 2.982 -7.068 -3.188 1.00 88.88 102 VAL A C 1
ATOM 736 O O . VAL A 1 102 ? 4.007 -7.063 -3.869 1.00 88.88 102 VAL A O 1
ATOM 739 N N . GLY A 1 103 ? 1.834 -7.582 -3.637 1.00 90.81 103 GLY A N 1
ATOM 740 C CA . GLY A 1 103 ? 1.732 -8.278 -4.920 1.00 90.81 103 GLY A CA 1
ATOM 741 C C . GLY A 1 103 ? 2.060 -7.385 -6.121 1.00 90.81 103 GLY A C 1
ATOM 742 O O . GLY A 1 103 ? 2.662 -7.833 -7.098 1.00 90.81 103 GLY A O 1
ATOM 743 N N . THR A 1 104 ? 1.712 -6.097 -6.069 1.00 89.88 104 THR A N 1
ATOM 744 C CA . THR A 1 104 ? 2.069 -5.136 -7.123 1.00 89.88 104 THR A CA 1
ATOM 745 C C . THR A 1 104 ? 3.567 -4.871 -7.151 1.00 89.88 104 THR A C 1
ATOM 747 O O . THR A 1 104 ? 4.152 -4.877 -8.235 1.00 89.88 104 THR A O 1
ATOM 750 N N . LEU A 1 105 ? 4.195 -4.696 -5.987 1.00 87.50 105 LEU A N 1
ATOM 751 C CA . LEU A 1 105 ? 5.640 -4.518 -5.885 1.00 87.50 105 LEU A CA 1
ATOM 752 C C . LEU A 1 105 ? 6.393 -5.737 -6.435 1.00 87.50 105 LEU A C 1
ATOM 754 O O . LEU A 1 105 ? 7.307 -5.583 -7.240 1.00 87.50 105 LEU A O 1
ATOM 758 N N . GLU A 1 106 ? 5.976 -6.947 -6.064 1.00 88.44 106 GLU A N 1
ATOM 759 C CA . GLU A 1 106 ? 6.575 -8.195 -6.550 1.00 88.44 106 GLU A CA 1
ATOM 760 C C . GLU A 1 106 ? 6.450 -8.338 -8.069 1.00 88.44 106 GLU A C 1
ATOM 762 O O . GLU A 1 106 ? 7.425 -8.682 -8.737 1.00 88.44 106 GLU A O 1
ATOM 767 N N . ARG A 1 107 ? 5.281 -8.015 -8.643 1.00 88.25 107 ARG A N 1
ATOM 768 C CA . ARG A 1 107 ? 5.092 -8.013 -10.103 1.00 88.25 107 ARG A CA 1
ATOM 769 C C . ARG A 1 107 ? 6.031 -7.029 -10.794 1.00 88.25 107 ARG A C 1
ATOM 771 O O . ARG A 1 107 ? 6.607 -7.381 -11.817 1.00 88.25 107 ARG A O 1
ATOM 778 N N . MET A 1 108 ? 6.208 -5.829 -10.240 1.00 86.12 108 MET A N 1
ATOM 779 C CA . MET A 1 108 ? 7.138 -4.838 -10.790 1.00 86.12 108 MET A CA 1
ATOM 780 C C . MET A 1 108 ? 8.589 -5.328 -10.727 1.00 86.12 108 MET A C 1
ATOM 782 O O . MET A 1 108 ? 9.303 -5.233 -11.721 1.00 86.12 108 MET A O 1
ATOM 786 N N . ILE A 1 109 ? 9.009 -5.910 -9.598 1.00 85.25 109 ILE A N 1
ATOM 787 C CA . ILE A 1 109 ? 10.349 -6.498 -9.449 1.00 85.25 109 ILE A CA 1
ATOM 788 C C . ILE A 1 109 ? 10.547 -7.642 -10.449 1.00 85.25 109 ILE A C 1
ATOM 790 O O . ILE A 1 109 ? 11.561 -7.689 -11.139 1.00 85.25 109 ILE A O 1
ATOM 794 N N . GLY A 1 110 ? 9.572 -8.545 -10.570 1.00 86.12 110 GLY A N 1
ATOM 795 C CA . GLY A 1 110 ? 9.628 -9.659 -11.514 1.00 86.12 110 GLY A CA 1
ATOM 796 C C . GLY A 1 110 ? 9.710 -9.200 -12.972 1.00 86.12 110 GLY A C 1
ATOM 797 O O . GLY A 1 110 ? 10.485 -9.762 -13.745 1.00 86.12 110 GLY A O 1
ATOM 798 N N . GLN A 1 111 ? 8.962 -8.158 -13.345 1.00 86.31 111 GLN A N 1
ATOM 799 C CA . GLN A 1 111 ? 9.015 -7.552 -14.680 1.00 86.31 111 GLN A CA 1
ATOM 800 C C . GLN A 1 111 ? 10.387 -6.942 -14.974 1.00 86.31 111 GLN A C 1
ATOM 802 O O . GLN A 1 111 ? 10.944 -7.198 -16.039 1.00 86.31 111 GLN A O 1
ATOM 807 N N . GLU A 1 112 ? 10.955 -6.200 -14.023 1.00 86.81 112 GLU A N 1
ATOM 808 C CA . GLU A 1 112 ? 12.285 -5.602 -14.158 1.00 86.81 112 GLU A CA 1
ATOM 809 C C . GLU A 1 112 ? 13.380 -6.672 -14.283 1.00 86.81 112 GLU A C 1
ATOM 811 O O . GLU A 1 112 ? 14.218 -6.608 -15.180 1.00 86.81 112 GLU A O 1
ATOM 816 N N . LEU A 1 113 ? 13.351 -7.704 -13.432 1.00 83.81 113 LEU A N 1
ATOM 817 C CA . LEU A 1 113 ? 14.301 -8.818 -13.504 1.00 83.81 113 LEU A CA 1
ATOM 818 C C . LEU A 1 113 ? 14.193 -9.571 -14.836 1.00 83.81 113 LEU A C 1
ATOM 820 O O . LEU A 1 113 ? 15.209 -9.885 -15.451 1.00 83.81 113 LEU A O 1
ATOM 824 N N . THR A 1 114 ? 12.970 -9.822 -15.309 1.00 84.56 114 THR A N 1
ATOM 825 C CA . THR A 1 114 ? 12.734 -10.482 -16.603 1.00 84.56 114 THR A CA 1
ATOM 826 C C . THR A 1 114 ? 13.266 -9.637 -17.759 1.00 84.56 114 THR A C 1
ATOM 828 O O . THR A 1 114 ? 13.927 -10.168 -18.649 1.00 84.56 114 THR A O 1
ATOM 831 N N . ALA A 1 115 ? 13.024 -8.322 -17.739 1.00 86.62 115 ALA A N 1
ATOM 832 C CA . ALA A 1 115 ? 13.522 -7.410 -18.764 1.00 86.62 115 ALA A CA 1
ATOM 833 C C . ALA A 1 115 ? 15.058 -7.410 -18.831 1.00 86.62 115 ALA A C 1
ATOM 835 O O . ALA A 1 115 ? 15.617 -7.468 -19.926 1.00 86.62 115 ALA A O 1
ATOM 836 N N . ARG A 1 116 ? 15.736 -7.425 -17.675 1.00 82.81 116 ARG A N 1
ATOM 837 C CA . ARG A 1 116 ? 17.203 -7.523 -17.600 1.00 82.81 116 ARG A CA 1
ATOM 838 C C . ARG A 1 116 ? 17.730 -8.838 -18.163 1.00 82.81 116 ARG A C 1
ATOM 840 O O . ARG A 1 116 ? 18.616 -8.809 -19.002 1.00 82.81 116 ARG A O 1
ATOM 847 N N . LEU A 1 117 ? 17.135 -9.972 -17.788 1.00 83.00 117 LEU A N 1
ATOM 848 C CA . LEU A 1 117 ? 17.546 -11.285 -18.304 1.00 83.00 117 LEU A CA 1
ATOM 849 C C . LEU A 1 117 ? 17.411 -11.383 -19.830 1.00 83.00 117 LEU A C 1
ATOM 851 O O . LEU A 1 117 ? 18.289 -11.931 -20.497 1.00 83.00 117 LEU A O 1
ATOM 855 N N . ILE A 1 118 ? 16.327 -10.841 -20.394 1.00 86.56 118 ILE A N 1
ATOM 856 C CA . ILE A 1 118 ? 16.128 -10.792 -21.849 1.00 86.56 118 ILE A CA 1
ATOM 857 C C . ILE A 1 118 ? 17.197 -9.910 -22.508 1.00 86.56 118 ILE A C 1
ATOM 859 O O . ILE A 1 118 ? 17.762 -10.305 -23.528 1.00 86.56 118 ILE A O 1
ATOM 863 N N . ALA A 1 119 ? 17.492 -8.743 -21.926 1.00 84.00 119 ALA A N 1
ATOM 864 C CA . ALA A 1 119 ? 18.520 -7.839 -22.436 1.00 84.00 119 ALA A CA 1
ATOM 865 C C . ALA A 1 119 ? 19.921 -8.475 -22.400 1.00 84.00 119 ALA A C 1
ATOM 867 O O . ALA A 1 119 ? 20.628 -8.440 -23.406 1.00 84.00 119 ALA A O 1
ATOM 868 N N . ASP A 1 120 ? 20.287 -9.122 -21.293 1.00 83.31 120 ASP A N 1
ATOM 869 C CA . ASP A 1 120 ? 21.587 -9.781 -21.126 1.00 83.31 120 ASP A CA 1
ATOM 870 C C . ASP A 1 120 ? 21.758 -10.939 -22.123 1.00 83.31 120 ASP A C 1
ATOM 872 O O . ASP A 1 12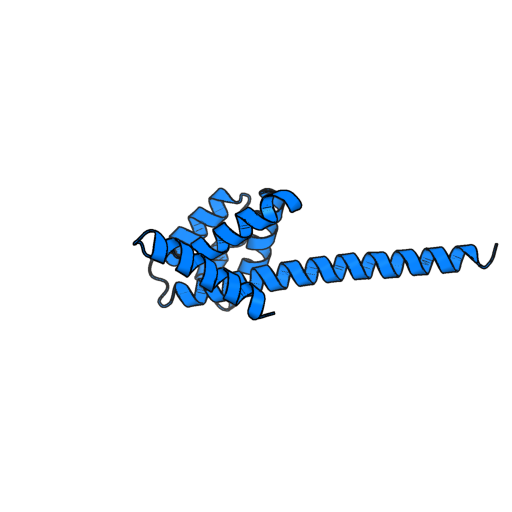0 ? 22.782 -11.039 -22.800 1.00 83.31 120 ASP A O 1
ATOM 876 N N . THR A 1 121 ? 20.710 -11.748 -22.318 1.00 76.38 121 THR A N 1
ATOM 877 C CA . THR A 1 121 ? 20.719 -12.851 -23.298 1.00 76.38 121 THR A CA 1
ATOM 878 C C . THR A 1 121 ? 20.867 -12.336 -24.737 1.00 76.38 121 THR A C 1
ATOM 880 O O . THR A 1 121 ? 21.554 -12.948 -25.557 1.00 76.38 121 THR A O 1
ATOM 883 N N . ALA A 1 122 ? 20.248 -11.196 -25.063 1.00 72.88 122 ALA A N 1
ATOM 884 C CA . ALA A 1 122 ? 20.361 -10.582 -26.385 1.00 72.88 122 ALA A CA 1
ATOM 885 C C . ALA A 1 122 ? 21.776 -10.038 -26.666 1.00 72.88 122 ALA A C 1
ATOM 887 O O . ALA A 1 122 ? 22.247 -10.120 -27.801 1.00 72.88 122 ALA A O 1
ATOM 888 N N . MET A 1 123 ? 22.477 -9.527 -25.646 1.00 68.06 123 MET A N 1
ATOM 889 C CA . MET A 1 123 ? 23.862 -9.057 -25.784 1.00 68.06 123 MET A CA 1
ATOM 890 C C . MET A 1 123 ? 24.874 -10.207 -25.897 1.00 68.06 123 MET A C 1
ATOM 892 O O . MET A 1 123 ? 25.812 -10.112 -26.686 1.00 68.06 123 MET A O 1
ATOM 896 N N . GLU A 1 124 ? 24.677 -11.313 -25.172 1.00 68.62 124 GLU A N 1
ATOM 897 C CA . GLU A 1 124 ? 25.538 -12.504 -25.281 1.00 68.62 124 GLU A CA 1
ATOM 898 C C . GLU A 1 124 ? 25.422 -13.200 -26.648 1.00 68.62 124 GLU A C 1
ATOM 900 O O . GLU A 1 124 ? 26.405 -13.745 -27.154 1.00 68.62 124 GLU A O 1
ATOM 905 N N . GLY A 1 125 ? 24.243 -13.150 -27.279 1.00 60.16 125 GLY A N 1
ATOM 906 C CA . GLY A 1 125 ? 24.044 -13.640 -28.645 1.00 60.16 125 GLY A CA 1
ATOM 907 C C . GLY A 1 125 ? 24.776 -12.803 -29.700 1.00 60.16 125 GLY A C 1
ATOM 908 O O . GLY A 1 125 ? 25.344 -13.359 -30.633 1.00 60.16 125 GLY A O 1
ATOM 909 N N . ALA A 1 126 ? 24.834 -11.479 -29.526 1.00 57.88 126 ALA A N 1
ATOM 910 C CA . ALA A 1 126 ? 25.472 -10.568 -30.481 1.00 57.88 126 ALA A CA 1
ATOM 911 C C . ALA A 1 126 ? 27.015 -10.626 -30.472 1.00 57.88 126 ALA A C 1
ATOM 913 O O . ALA A 1 126 ? 27.647 -10.253 -31.456 1.00 57.88 126 ALA A O 1
ATOM 914 N N . GLY A 1 127 ? 27.633 -11.094 -29.381 1.00 54.09 127 GLY A N 1
ATOM 915 C CA . GLY A 1 127 ? 29.092 -11.221 -29.252 1.00 54.09 127 GLY A CA 1
ATOM 916 C C . GLY A 1 127 ? 29.682 -12.542 -29.759 1.00 54.09 127 GLY A C 1
ATOM 917 O O . GLY A 1 127 ? 30.897 -12.714 -29.712 1.00 54.09 127 GLY A O 1
ATOM 918 N N . ARG A 1 128 ? 28.847 -13.492 -30.203 1.00 52.62 128 ARG A N 1
ATOM 919 C CA . ARG A 1 128 ? 29.278 -14.832 -30.645 1.00 52.62 128 ARG A CA 1
ATOM 920 C C . ARG A 1 128 ? 29.465 -14.972 -32.158 1.00 52.62 128 ARG A C 1
ATOM 922 O O . ARG A 1 128 ? 30.069 -15.952 -32.584 1.00 52.62 128 ARG A O 1
ATOM 929 N N . ASP A 1 129 ? 29.006 -13.984 -32.923 1.00 56.50 129 ASP A N 1
ATOM 930 C CA . ASP A 1 129 ? 29.038 -13.965 -34.392 1.00 56.50 129 ASP A CA 1
ATOM 931 C C . ASP A 1 129 ? 30.015 -12.908 -34.967 1.00 56.50 129 ASP A C 1
ATOM 933 O O . ASP A 1 129 ? 29.951 -12.593 -36.157 1.00 56.50 129 ASP A O 1
ATOM 937 N N . GLY A 1 130 ? 30.898 -12.339 -34.130 1.00 50.91 130 GLY A N 1
ATOM 938 C CA . GLY A 1 130 ? 31.893 -11.316 -34.496 1.00 50.91 130 GLY A CA 1
ATOM 939 C C . GLY A 1 130 ? 33.332 -11.816 -34.502 1.00 50.91 130 GLY A C 1
ATOM 940 O O . GLY A 1 130 ? 33.680 -12.621 -33.610 1.00 50.91 130 GLY A O 1
#